Protein AF-A0A539DDA7-F1 (afdb_monomer_lite)

Radius of gyration: 21.68 Å; chains: 1; bounding box: 46×25×58 Å

Structure (mmCIF, N/CA/C/O backbone):
data_AF-A0A539DDA7-F1
#
_entry.id   AF-A0A539DDA7-F1
#
loop_
_atom_site.group_PDB
_atom_site.id
_atom_site.type_symbol
_atom_site.label_atom_id
_atom_site.label_alt_id
_atom_site.label_comp_id
_atom_site.label_asym_id
_atom_site.label_entity_id
_atom_site.label_seq_id
_atom_site.pdbx_PDB_ins_code
_atom_site.Cartn_x
_atom_site.Cartn_y
_atom_site.Cartn_z
_atom_site.occupancy
_atom_site.B_iso_or_equiv
_atom_site.auth_seq_id
_atom_site.auth_comp_id
_atom_site.auth_asym_id
_atom_site.auth_atom_id
_atom_site.pdbx_PDB_model_num
ATOM 1 N N . SER A 1 1 ? -21.431 13.823 10.862 1.00 71.06 1 SER A N 1
ATOM 2 C CA . SER A 1 1 ? -20.036 13.683 10.391 1.00 71.06 1 SER A CA 1
ATOM 3 C C . SER A 1 1 ? -18.978 13.904 11.474 1.00 71.06 1 SER A C 1
ATOM 5 O O . SER A 1 1 ? -17.829 14.129 11.124 1.00 71.06 1 SER A O 1
ATOM 7 N N . GLU A 1 2 ? -19.321 13.825 12.763 1.00 90.12 2 GLU A N 1
ATOM 8 C CA . GLU A 1 2 ? -18.383 14.032 13.887 1.00 90.12 2 GLU A CA 1
ATOM 9 C C . GLU A 1 2 ? -17.250 12.996 13.895 1.00 90.12 2 GLU A C 1
ATOM 11 O O . GLU A 1 2 ? -16.085 13.355 13.767 1.00 90.12 2 GLU A O 1
ATOM 16 N N . TYR A 1 3 ? -17.599 11.707 13.886 1.00 90.00 3 TYR A N 1
ATOM 17 C CA . TYR A 1 3 ? -16.626 10.608 13.919 1.00 90.00 3 TYR A CA 1
ATOM 18 C C . TYR A 1 3 ? -15.652 10.602 12.732 1.00 90.00 3 TYR A C 1
ATOM 20 O O . TYR A 1 3 ? -14.501 10.212 12.870 1.00 90.00 3 TYR A O 1
ATOM 28 N N . VAL A 1 4 ? -16.085 11.092 11.565 1.00 89.75 4 VAL A N 1
ATOM 29 C CA . VAL A 1 4 ? -15.217 11.230 10.382 1.00 89.75 4 VAL A CA 1
ATOM 30 C C . VAL A 1 4 ? -14.188 12.345 10.579 1.00 89.75 4 VAL A C 1
ATOM 32 O O . VAL A 1 4 ? -13.047 12.206 10.152 1.00 89.75 4 VAL A O 1
ATOM 35 N N . LYS A 1 5 ? -14.569 13.447 11.237 1.00 90.44 5 LYS A N 1
ATOM 36 C CA . LYS A 1 5 ? -13.650 14.552 11.546 1.00 90.44 5 LYS A CA 1
ATOM 37 C C . LYS A 1 5 ? -12.659 14.168 12.643 1.00 90.44 5 LYS A C 1
ATOM 39 O O . LYS A 1 5 ? -11.490 14.508 12.520 1.00 90.44 5 LYS A O 1
ATOM 44 N N . GLN A 1 6 ? -13.106 13.434 13.661 1.00 90.12 6 GLN A N 1
ATOM 45 C CA . GLN A 1 6 ? -12.225 12.862 14.685 1.00 90.12 6 GLN A CA 1
ATOM 46 C C . GLN A 1 6 ? -11.217 11.888 14.078 1.00 90.12 6 GLN A C 1
ATOM 48 O O . GLN A 1 6 ? -10.016 12.033 14.300 1.00 90.12 6 GLN A O 1
ATOM 53 N N . ALA A 1 7 ? -11.682 10.976 13.221 1.00 92.69 7 ALA A N 1
ATOM 54 C CA . ALA A 1 7 ? -10.794 10.066 12.512 1.00 92.69 7 ALA A CA 1
ATOM 55 C C . ALA A 1 7 ? -9.784 10.816 11.633 1.00 92.69 7 ALA A C 1
ATOM 57 O O . ALA A 1 7 ? -8.591 10.531 11.670 1.00 92.69 7 ALA A O 1
ATOM 58 N N . ALA A 1 8 ? -10.229 11.846 10.905 1.00 87.69 8 ALA A N 1
ATOM 59 C CA . ALA A 1 8 ? -9.337 12.711 10.132 1.00 87.69 8 ALA A CA 1
ATOM 60 C C . ALA A 1 8 ? -8.321 13.474 11.003 1.00 87.69 8 ALA A C 1
ATOM 62 O O . ALA A 1 8 ? -7.218 13.751 10.537 1.00 87.69 8 ALA A O 1
ATOM 63 N N . GLY A 1 9 ? -8.672 13.783 12.255 1.00 87.69 9 GLY A N 1
ATOM 64 C CA . GLY A 1 9 ? -7.783 14.377 13.256 1.00 87.69 9 GLY A CA 1
ATOM 65 C C . GLY A 1 9 ? -6.757 13.408 13.854 1.00 87.69 9 GLY A C 1
ATOM 66 O O . GLY A 1 9 ? -5.880 13.854 14.590 1.00 87.69 9 GLY A O 1
ATOM 67 N N . GLY A 1 10 ? -6.829 12.114 13.524 1.00 87.81 10 GLY A N 1
ATOM 68 C CA . GLY A 1 10 ? -5.885 11.091 13.979 1.00 87.81 10 GLY A CA 1
ATOM 69 C C . GLY A 1 10 ? -6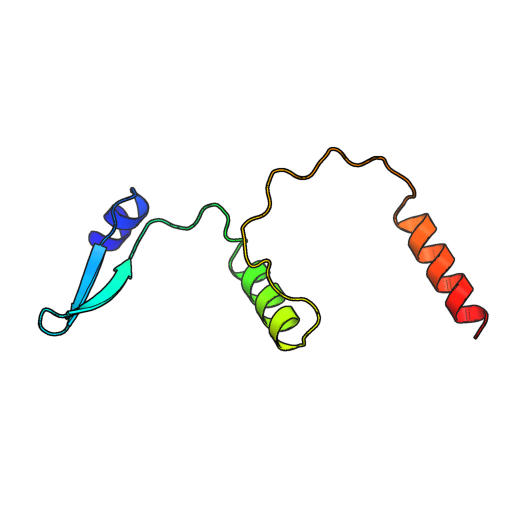.435 10.127 15.029 1.00 87.81 10 GLY A C 1
ATOM 70 O O . GLY A 1 10 ? -5.707 9.230 15.451 1.00 87.81 10 GLY A O 1
ATOM 71 N N . GLU A 1 11 ? -7.695 10.270 15.442 1.00 90.69 11 GLU A N 1
ATOM 72 C CA . GLU A 1 11 ? -8.331 9.292 16.327 1.00 90.69 11 GLU A CA 1
ATOM 73 C C . GLU A 1 11 ? -8.670 7.998 15.572 1.00 90.69 11 GLU A C 1
ATOM 75 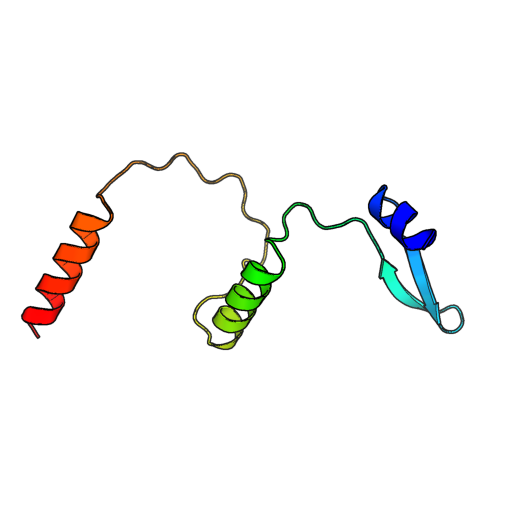O O . GLU A 1 11 ? -8.948 8.001 14.373 1.00 90.69 11 GLU A O 1
ATOM 80 N N . ILE A 1 12 ? -8.665 6.875 16.287 1.00 93.88 12 ILE A N 1
ATOM 81 C CA . ILE A 1 12 ? -9.126 5.588 15.768 1.00 93.88 12 ILE A CA 1
ATOM 82 C C . ILE A 1 12 ? -10.501 5.300 16.368 1.00 93.88 12 ILE A C 1
ATOM 84 O O . ILE A 1 12 ? -10.632 5.095 17.575 1.00 93.88 12 ILE A O 1
ATOM 88 N N . ILE A 1 13 ? -11.530 5.271 15.522 1.00 95.06 13 ILE A N 1
ATOM 89 C CA . ILE A 1 13 ? -12.907 4.972 15.918 1.00 95.06 13 ILE A CA 1
ATOM 90 C C . ILE A 1 13 ? -13.204 3.498 15.627 1.00 95.06 13 ILE A C 1
ATOM 92 O O . ILE A 1 13 ? -13.158 3.057 14.477 1.00 95.06 13 ILE A O 1
ATOM 96 N N . LEU A 1 14 ? -13.549 2.735 16.665 1.00 95.31 14 LEU A N 1
ATOM 97 C CA . LEU A 1 14 ? -13.988 1.346 16.525 1.00 95.31 14 LEU A CA 1
ATOM 98 C C . LEU A 1 14 ? -15.476 1.296 16.174 1.00 95.31 14 LEU A C 1
ATOM 100 O O . LEU A 1 14 ? -16.309 1.876 16.868 1.00 95.31 14 LEU A O 1
ATOM 104 N N . VAL A 1 15 ? -15.814 0.567 15.115 1.00 96.19 15 VAL A N 1
ATOM 105 C CA . VAL A 1 15 ? -17.199 0.312 14.712 1.00 96.19 15 VAL A CA 1
ATOM 106 C C . VAL A 1 15 ? -17.611 -1.037 15.277 1.00 96.19 15 VAL A C 1
ATOM 108 O O . VAL A 1 15 ? -16.988 -2.055 14.965 1.00 96.19 15 VAL A O 1
ATOM 111 N N . THR A 1 16 ? -18.655 -1.051 16.103 1.00 96.75 16 THR A N 1
ATOM 112 C CA . THR A 1 16 ? -19.169 -2.264 16.741 1.00 96.75 16 THR A CA 1
ATOM 113 C C . THR A 1 16 ? -20.548 -2.652 16.216 1.00 96.75 16 THR A C 1
ATOM 115 O O . THR A 1 16 ? -21.384 -1.803 15.917 1.00 96.75 16 THR A O 1
ATOM 118 N N . ASP A 1 17 ? -20.790 -3.957 16.130 1.00 95.19 17 ASP A N 1
ATOM 119 C CA . ASP A 1 17 ? -22.112 -4.562 15.990 1.00 95.19 17 ASP A CA 1
ATOM 120 C C . ASP A 1 17 ? -22.305 -5.535 17.156 1.00 95.19 17 ASP A C 1
ATOM 122 O O . ASP A 1 17 ? -21.515 -6.465 17.319 1.00 95.19 17 ASP A O 1
ATOM 126 N N . ARG A 1 18 ? -23.318 -5.295 17.998 1.00 94.31 18 ARG A N 1
ATOM 127 C CA . ARG A 1 18 ? -23.622 -6.113 19.193 1.00 94.31 18 ARG A CA 1
ATOM 128 C C . ARG A 1 18 ? -22.381 -6.402 20.049 1.00 94.31 18 ARG A C 1
ATOM 130 O O . ARG A 1 18 ? -22.028 -7.557 20.278 1.00 94.31 18 ARG A O 1
ATOM 137 N N . ASP A 1 19 ? -21.695 -5.335 20.454 1.00 91.75 19 ASP A N 1
ATOM 138 C CA . ASP A 1 19 ? -20.476 -5.370 21.279 1.00 91.75 19 ASP A CA 1
ATOM 139 C C . ASP A 1 19 ? -19.275 -6.094 20.648 1.00 91.75 19 ASP A C 1
ATOM 141 O O . ASP A 1 19 ? -18.264 -6.349 21.303 1.00 91.75 19 ASP A O 1
ATOM 145 N N . ARG A 1 20 ? -19.338 -6.374 19.343 1.00 94.88 20 ARG A N 1
ATOM 146 C CA . ARG A 1 20 ? -18.234 -6.941 18.574 1.00 94.88 20 ARG A CA 1
ATOM 147 C C . ARG A 1 20 ? -17.688 -5.913 17.598 1.00 94.88 20 ARG A C 1
ATOM 149 O O . ARG A 1 20 ? -18.431 -5.377 16.785 1.00 94.88 20 ARG A O 1
ATOM 156 N N . VAL A 1 21 ? -16.380 -5.674 17.627 1.00 94.69 21 VAL A N 1
ATOM 157 C CA . VAL A 1 21 ? -15.710 -4.814 16.640 1.00 94.69 21 VAL A CA 1
ATOM 158 C C . VAL A 1 21 ? -15.797 -5.460 15.254 1.00 94.69 21 VAL A C 1
ATOM 160 O O . VAL A 1 21 ? -15.373 -6.602 15.071 1.00 94.69 21 VAL A O 1
ATOM 163 N N . VAL A 1 22 ? -16.354 -4.727 14.289 1.00 96.56 22 VAL A N 1
ATOM 164 C CA . VAL A 1 22 ? -16.512 -5.155 12.888 1.00 96.56 22 VAL A CA 1
ATOM 165 C C . VAL A 1 22 ? -15.643 -4.356 11.923 1.00 96.56 22 VAL A C 1
ATOM 167 O O . VAL A 1 22 ? -15.307 -4.860 10.854 1.00 96.56 22 VAL A O 1
ATOM 170 N N . ALA A 1 23 ? -15.270 -3.129 12.286 1.00 93.62 23 ALA A N 1
ATOM 171 C CA . ALA A 1 23 ? -14.406 -2.284 11.475 1.00 93.62 23 ALA A CA 1
ATOM 172 C C . ALA A 1 23 ? -13.709 -1.211 12.318 1.00 93.62 23 ALA A C 1
ATOM 174 O O . ALA A 1 23 ? -14.056 -0.964 13.474 1.00 93.62 23 ALA A O 1
ATOM 175 N N . GLU A 1 24 ? -12.747 -0.551 11.688 1.00 93.69 24 GLU A N 1
ATOM 176 C CA . GLU A 1 24 ? -12.012 0.588 12.216 1.00 93.69 24 GLU A CA 1
ATOM 177 C C . GLU A 1 24 ? -12.119 1.753 11.228 1.00 93.69 24 GLU A C 1
ATOM 179 O O . GLU A 1 24 ? -12.004 1.560 10.014 1.00 93.69 24 GLU A O 1
ATOM 184 N N . LEU A 1 25 ? -12.317 2.962 11.750 1.00 93.88 25 LEU A N 1
ATOM 185 C CA . LEU A 1 25 ? -12.174 4.205 11.006 1.00 93.88 25 LEU A CA 1
ATOM 186 C C . LEU A 1 25 ? -11.016 5.009 11.605 1.00 93.88 25 LEU A C 1
ATOM 188 O O . LEU A 1 25 ? -11.129 5.534 12.709 1.00 93.88 25 LEU A O 1
ATOM 192 N N . GLY A 1 26 ? -9.918 5.103 10.860 1.00 91.81 26 GLY A N 1
ATOM 193 C CA . GLY A 1 26 ? -8.730 5.873 11.230 1.00 91.81 26 GLY A CA 1
ATOM 194 C C . GLY A 1 26 ? -8.446 7.028 10.263 1.00 91.81 26 GLY A C 1
ATOM 195 O O . GLY A 1 26 ? -9.209 7.248 9.311 1.00 91.81 26 GLY A O 1
ATOM 196 N N . PRO A 1 27 ? -7.340 7.760 10.473 1.00 89.44 27 PRO A N 1
ATOM 197 C CA . PRO A 1 27 ? -6.947 8.859 9.603 1.00 89.44 27 PRO A CA 1
ATOM 198 C C . PRO A 1 27 ? -6.679 8.403 8.162 1.00 89.44 27 PRO A C 1
ATOM 200 O O . PRO A 1 27 ? -6.283 7.254 7.923 1.00 89.44 27 PRO A O 1
ATOM 203 N N . PRO A 1 28 ? -6.845 9.305 7.175 1.00 81.62 28 PRO A N 1
ATOM 204 C CA . PRO A 1 28 ? -6.425 9.045 5.806 1.00 81.62 28 PRO A CA 1
ATOM 205 C C . PRO A 1 28 ? -4.953 8.624 5.774 1.00 81.62 28 PRO A C 1
ATOM 207 O O . PRO A 1 28 ? -4.085 9.295 6.330 1.00 81.62 28 PRO A O 1
ATOM 210 N N . ARG A 1 29 ? -4.662 7.503 5.110 1.00 77.12 29 ARG A N 1
ATOM 211 C CA . ARG A 1 29 ? -3.291 6.996 4.980 1.00 77.12 29 ARG A CA 1
ATOM 212 C C . ARG A 1 29 ? -2.492 7.952 4.093 1.00 77.12 29 ARG A C 1
ATOM 214 O O . ARG A 1 29 ? -2.829 8.096 2.921 1.00 77.12 29 ARG A O 1
ATOM 221 N N . GLN A 1 30 ? -1.446 8.569 4.642 1.00 66.06 30 GLN A N 1
ATOM 222 C CA . GLN A 1 30 ? -0.628 9.561 3.928 1.00 66.06 30 GLN A CA 1
ATOM 223 C C . GLN A 1 30 ? 0.144 8.963 2.742 1.00 66.06 30 GLN A C 1
ATOM 225 O O . GLN A 1 30 ? 0.353 9.647 1.747 1.00 66.06 30 GLN A O 1
ATOM 230 N N . ASP A 1 31 ? 0.467 7.670 2.805 1.00 66.25 31 ASP A N 1
ATOM 231 C CA . ASP A 1 31 ? 1.199 6.962 1.746 1.00 66.25 31 ASP A CA 1
ATOM 232 C C . ASP A 1 31 ? 0.284 6.316 0.696 1.00 66.25 31 ASP A C 1
ATOM 234 O O . ASP A 1 31 ? 0.758 5.605 -0.193 1.00 66.25 31 ASP A O 1
ATOM 238 N N . ARG A 1 32 ? -1.043 6.490 0.801 1.00 63.03 32 ARG A N 1
ATOM 239 C CA . ARG A 1 32 ? -1.951 5.928 -0.200 1.00 63.03 32 ARG A CA 1
ATOM 240 C C . ARG A 1 32 ? -1.966 6.859 -1.411 1.00 63.03 32 ARG A C 1
ATOM 242 O O . ARG A 1 32 ? -2.316 8.030 -1.257 1.00 63.03 32 ARG A O 1
ATOM 249 N N . PRO A 1 33 ? -1.629 6.363 -2.612 1.00 62.56 33 PRO A N 1
ATOM 250 C CA . PRO A 1 33 ? -1.728 7.180 -3.806 1.00 62.56 33 PRO A CA 1
ATOM 251 C C . PRO A 1 33 ? -3.189 7.628 -4.017 1.00 62.56 33 PRO A C 1
ATOM 253 O O . PRO A 1 33 ? -4.112 6.976 -3.512 1.00 62.56 33 PRO A O 1
ATOM 256 N N . PRO A 1 34 ? -3.427 8.734 -4.748 1.00 67.69 34 PRO A N 1
ATOM 257 C CA . PRO A 1 34 ? -4.772 9.227 -5.031 1.00 67.69 34 PRO A CA 1
ATOM 258 C C . PRO A 1 34 ? -5.690 8.100 -5.523 1.00 67.69 34 PRO A C 1
ATOM 260 O O . PRO A 1 34 ? -5.246 7.229 -6.268 1.00 67.69 34 PRO A O 1
ATOM 263 N N . LEU A 1 35 ? -6.976 8.130 -5.151 1.00 61.94 35 LEU A N 1
ATOM 264 C CA . LEU A 1 35 ? -7.977 7.088 -5.462 1.00 61.94 35 LEU A CA 1
ATOM 265 C C . LEU A 1 35 ? -7.929 6.578 -6.915 1.00 61.94 35 LEU A C 1
ATOM 267 O O . LEU A 1 35 ? -8.104 5.389 -7.168 1.00 61.94 35 LEU A O 1
ATOM 271 N N . MET A 1 36 ? -7.671 7.474 -7.867 1.00 59.12 36 MET A N 1
ATOM 272 C CA . MET A 1 36 ? -7.594 7.155 -9.293 1.00 59.12 36 MET A CA 1
ATOM 273 C C . MET A 1 36 ? -6.330 6.353 -9.652 1.00 59.12 36 MET A C 1
ATOM 275 O O . MET A 1 36 ? -6.401 5.397 -10.420 1.00 59.12 36 MET A O 1
ATOM 279 N N . THR A 1 37 ? -5.191 6.680 -9.040 1.00 71.25 37 THR A N 1
ATOM 280 C CA . THR A 1 37 ? -3.944 5.910 -9.150 1.00 71.25 37 THR A CA 1
ATOM 281 C C . THR A 1 37 ? -4.087 4.540 -8.482 1.00 71.25 37 THR A C 1
ATOM 283 O O . THR A 1 37 ? -3.635 3.543 -9.038 1.00 71.25 37 THR A O 1
ATOM 286 N N . ASP A 1 38 ? -4.777 4.462 -7.340 1.00 72.69 38 ASP A N 1
ATOM 287 C CA . ASP A 1 38 ? -5.026 3.200 -6.627 1.00 72.69 38 ASP A CA 1
ATOM 288 C C . ASP A 1 38 ? -5.916 2.237 -7.432 1.00 72.69 38 ASP A C 1
ATOM 290 O O . ASP A 1 38 ? -5.698 1.026 -7.422 1.00 72.69 38 ASP A O 1
ATOM 294 N N . ALA A 1 39 ? -6.885 2.761 -8.191 1.00 80.12 39 ALA A N 1
ATOM 295 C CA . ALA A 1 39 ? -7.731 1.954 -9.069 1.00 80.12 39 ALA A CA 1
ATOM 296 C C . ALA A 1 39 ? -6.945 1.333 -10.239 1.00 80.12 39 ALA A C 1
ATOM 298 O O . ALA A 1 39 ? -7.097 0.140 -10.507 1.00 80.12 39 ALA A O 1
ATOM 299 N N . VAL A 1 40 ? -6.082 2.118 -10.898 1.00 86.19 40 VAL A N 1
ATOM 300 C CA . VAL A 1 40 ? -5.218 1.645 -11.998 1.00 86.19 40 VAL A CA 1
ATOM 301 C C . VAL A 1 40 ? -4.225 0.597 -11.497 1.00 86.19 40 VAL A C 1
ATOM 303 O O . VAL A 1 40 ? -4.075 -0.462 -12.103 1.00 86.19 40 VAL A O 1
ATOM 306 N N . LEU A 1 41 ? -3.588 0.865 -10.357 1.00 83.94 41 LEU A N 1
ATOM 307 C CA . LEU A 1 41 ? -2.684 -0.076 -9.702 1.00 83.94 41 LEU A CA 1
ATOM 308 C C . LEU A 1 41 ? -3.429 -1.364 -9.310 1.00 83.94 41 LEU A C 1
ATOM 310 O O . LEU A 1 41 ? -3.021 -2.463 -9.671 1.00 83.94 41 LEU A O 1
ATOM 314 N N . SER A 1 42 ? -4.599 -1.259 -8.687 1.00 86.75 42 SER A N 1
ATOM 315 C CA . SER A 1 42 ? -5.402 -2.435 -8.335 1.00 86.75 42 SER A CA 1
ATOM 316 C C . SER A 1 42 ? -5.771 -3.299 -9.548 1.00 86.75 42 SER A C 1
ATOM 318 O O . SER A 1 42 ? -5.752 -4.526 -9.448 1.00 86.75 42 SER A O 1
ATOM 320 N N . ASP A 1 43 ? -6.099 -2.696 -10.694 1.00 90.44 43 ASP A N 1
ATOM 321 C CA . ASP A 1 43 ? -6.365 -3.440 -11.931 1.00 90.44 43 ASP A CA 1
ATOM 322 C C . ASP A 1 43 ? -5.113 -4.155 -12.456 1.00 90.44 43 ASP A C 1
ATOM 324 O O . ASP A 1 43 ? -5.148 -5.352 -12.748 1.00 90.44 43 ASP A O 1
ATOM 328 N N . ALA A 1 44 ? -3.978 -3.457 -12.488 1.00 90.25 44 ALA A N 1
ATOM 329 C CA . ALA A 1 44 ? -2.708 -4.032 -12.912 1.00 90.25 44 ALA A CA 1
ATOM 330 C C . ALA A 1 44 ? -2.253 -5.195 -12.006 1.00 90.25 44 ALA A C 1
ATOM 332 O O . ALA A 1 44 ? -1.765 -6.204 -12.521 1.00 90.25 44 ALA A O 1
ATOM 333 N N . ALA A 1 45 ? -2.494 -5.127 -10.692 1.00 90.06 45 ALA A N 1
ATOM 334 C CA . ALA A 1 45 ? -2.243 -6.243 -9.778 1.00 90.06 45 ALA A CA 1
ATOM 335 C C . ALA A 1 45 ? -3.141 -7.454 -10.084 1.00 90.06 45 ALA A C 1
ATOM 337 O O . ALA A 1 45 ? -2.661 -8.584 -10.141 1.00 90.06 45 ALA A O 1
ATOM 338 N N . ARG A 1 46 ? -4.440 -7.235 -10.347 1.00 91.06 46 ARG A N 1
ATOM 339 C CA . ARG A 1 46 ? -5.376 -8.319 -10.718 1.00 91.06 46 ARG A CA 1
ATOM 340 C C . ARG A 1 46 ? -5.010 -8.982 -12.040 1.00 91.06 46 ARG A C 1
ATOM 342 O O . ARG A 1 46 ? -5.204 -10.183 -12.193 1.00 91.06 46 ARG A O 1
ATOM 349 N N . ARG A 1 47 ? -4.475 -8.205 -12.982 1.00 95.69 47 ARG A N 1
ATOM 350 C CA . ARG A 1 47 ? -3.957 -8.694 -14.266 1.00 95.69 47 ARG A CA 1
ATOM 351 C C . ARG A 1 47 ? -2.604 -9.402 -14.148 1.00 95.69 47 ARG A C 1
ATOM 353 O O . ARG A 1 47 ? -2.114 -9.912 -15.149 1.00 95.69 47 ARG A O 1
ATOM 360 N N . GLY A 1 48 ? -1.999 -9.429 -12.960 1.00 93.25 48 GLY A N 1
ATOM 361 C CA . GLY A 1 48 ? -0.692 -10.041 -12.732 1.00 93.25 48 GLY A CA 1
ATOM 362 C C . GLY A 1 48 ? 0.477 -9.239 -13.308 1.00 93.25 48 GLY A C 1
ATOM 363 O O . GLY A 1 48 ? 1.557 -9.793 -13.481 1.00 93.25 48 GLY A O 1
ATOM 364 N N . LEU A 1 49 ? 0.284 -7.949 -13.606 1.00 92.25 49 LEU A N 1
ATOM 365 C CA . LEU A 1 49 ? 1.343 -7.079 -14.132 1.00 92.25 49 LEU A CA 1
ATOM 366 C C . LEU A 1 49 ? 2.351 -6.675 -13.048 1.00 92.25 49 LEU A C 1
ATOM 368 O O . LEU A 1 49 ? 3.487 -6.335 -13.363 1.00 92.25 49 LEU A O 1
ATOM 372 N N . TYR A 1 50 ? 1.946 -6.706 -11.775 1.00 88.31 50 TYR A N 1
ATOM 373 C CA . TYR A 1 50 ? 2.836 -6.550 -10.626 1.00 88.31 50 TYR A CA 1
ATOM 374 C C . TYR A 1 50 ? 2.208 -7.150 -9.354 1.00 88.31 50 TYR A C 1
ATOM 376 O O . TYR A 1 50 ? 1.013 -7.444 -9.318 1.00 88.31 50 TYR A O 1
ATOM 384 N N . ALA A 1 51 ? 3.005 -7.283 -8.290 1.00 85.88 51 ALA A N 1
ATOM 385 C CA . ALA A 1 51 ? 2.540 -7.630 -6.948 1.00 85.88 51 ALA A CA 1
ATOM 386 C C . ALA A 1 51 ? 2.950 -6.531 -5.949 1.00 85.88 51 ALA A C 1
ATOM 388 O O . ALA A 1 51 ? 4.114 -6.115 -5.965 1.00 85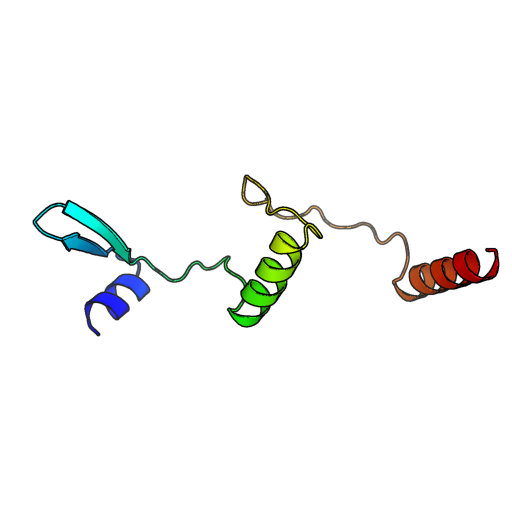.88 51 ALA A O 1
ATOM 389 N N . PRO A 1 52 ? 2.040 -6.039 -5.085 1.00 79.62 52 PRO A N 1
ATOM 390 C CA . PRO A 1 52 ? 2.401 -5.075 -4.052 1.00 79.62 52 PRO A CA 1
ATOM 391 C C . PRO A 1 52 ? 3.485 -5.627 -3.114 1.00 79.62 52 PRO A C 1
ATOM 393 O O . PRO A 1 52 ? 3.484 -6.823 -2.806 1.00 79.62 52 PRO A O 1
ATOM 396 N N . PRO A 1 53 ? 4.398 -4.776 -2.621 1.00 78.88 53 PRO A N 1
ATOM 397 C CA . PRO A 1 53 ? 5.425 -5.222 -1.697 1.00 78.88 53 PRO A CA 1
ATOM 398 C C . PRO A 1 53 ? 4.802 -5.625 -0.351 1.00 78.88 53 PRO A C 1
ATOM 400 O O . PRO A 1 53 ? 3.902 -4.963 0.161 1.00 78.88 53 PRO A O 1
ATOM 403 N N . ILE A 1 54 ? 5.321 -6.699 0.252 1.00 83.44 54 ILE A N 1
ATOM 404 C CA . ILE A 1 54 ? 4.849 -7.212 1.555 1.00 83.44 54 ILE A CA 1
ATOM 405 C C . ILE A 1 54 ? 5.164 -6.224 2.692 1.00 83.44 54 ILE A C 1
ATOM 407 O O . ILE A 1 54 ? 4.474 -6.186 3.709 1.00 83.44 54 ILE A O 1
ATOM 411 N N . ARG A 1 55 ? 6.215 -5.414 2.531 1.00 79.06 55 ARG A N 1
ATOM 412 C CA . ARG A 1 55 ? 6.612 -4.368 3.478 1.00 79.06 55 ARG A CA 1
ATOM 413 C C . ARG A 1 55 ? 6.731 -3.034 2.748 1.00 79.06 55 ARG A C 1
ATOM 415 O O . ARG A 1 55 ? 7.211 -3.038 1.614 1.00 79.06 55 ARG A O 1
ATOM 422 N N . PRO A 1 56 ? 6.347 -1.913 3.380 1.00 70.50 56 PRO A N 1
ATOM 423 C CA . PRO A 1 56 ? 6.594 -0.599 2.807 1.00 70.50 56 PRO A CA 1
ATOM 424 C C . PRO A 1 56 ? 8.093 -0.432 2.532 1.00 70.50 56 PRO A C 1
ATOM 426 O O . PRO A 1 56 ? 8.933 -0.788 3.363 1.00 70.50 56 PRO A O 1
ATOM 429 N N . GLY A 1 57 ? 8.415 0.042 1.328 1.00 73.69 57 GLY A N 1
ATOM 430 C CA . GLY A 1 57 ? 9.784 0.362 0.944 1.00 73.69 57 GLY A CA 1
ATOM 431 C C . GLY A 1 57 ? 10.308 1.545 1.756 1.00 73.69 57 GLY A C 1
ATOM 432 O O . GLY A 1 57 ? 9.543 2.423 2.148 1.00 73.69 57 GLY A O 1
ATOM 433 N N . GLY A 1 58 ? 11.614 1.557 2.020 1.00 80.19 58 GLY A N 1
ATOM 434 C CA . GLY A 1 58 ? 12.285 2.743 2.546 1.00 80.19 58 GLY A CA 1
ATOM 435 C C . GLY A 1 58 ? 12.465 3.814 1.469 1.00 80.19 58 GLY A C 1
ATOM 436 O O . GLY A 1 58 ? 12.016 3.662 0.332 1.00 80.19 58 GLY A O 1
ATOM 437 N N . ILE A 1 59 ? 13.178 4.883 1.820 1.00 81.38 59 ILE A N 1
ATOM 438 C CA . ILE A 1 59 ? 13.587 5.909 0.856 1.00 81.38 59 ILE A CA 1
ATOM 439 C C . ILE A 1 59 ? 14.471 5.238 -0.212 1.00 81.38 59 ILE A C 1
ATOM 441 O O . ILE A 1 59 ? 15.477 4.620 0.155 1.00 81.38 59 ILE A O 1
ATOM 445 N N . PRO A 1 60 ? 14.117 5.321 -1.510 1.00 80.31 60 PRO A N 1
ATOM 446 C CA . PRO A 1 60 ? 14.958 4.790 -2.573 1.00 80.31 60 PRO A CA 1
ATOM 447 C C . PRO A 1 60 ? 16.346 5.447 -2.541 1.00 80.31 60 PRO A C 1
ATOM 449 O O . PRO A 1 60 ? 16.439 6.648 -2.273 1.00 80.31 60 PRO A O 1
ATOM 452 N N . PRO A 1 61 ? 17.431 4.704 -2.819 1.00 85.50 61 PRO A N 1
ATOM 453 C CA . PRO A 1 61 ? 18.747 5.313 -2.954 1.00 85.50 61 PRO A CA 1
ATOM 454 C C . PRO A 1 61 ? 18.750 6.321 -4.111 1.00 85.50 61 PRO A C 1
ATOM 456 O O . PRO A 1 61 ? 17.971 6.200 -5.060 1.00 85.50 61 PRO A O 1
ATOM 459 N N . ALA A 1 62 ? 19.651 7.304 -4.049 1.00 89.31 62 ALA A N 1
ATOM 460 C CA . ALA A 1 62 ? 19.844 8.233 -5.155 1.00 89.31 62 ALA A CA 1
ATOM 461 C C . ALA A 1 62 ? 20.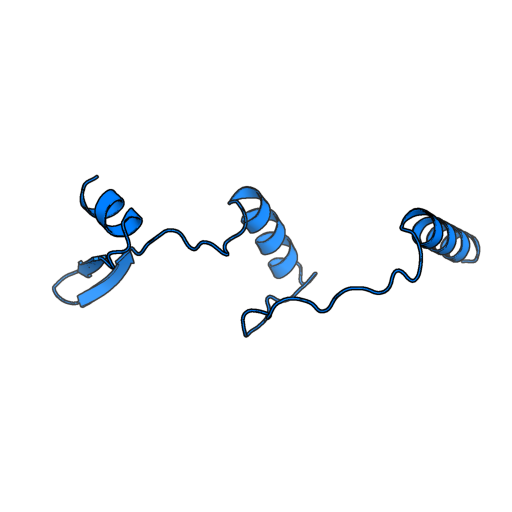229 7.454 -6.424 1.00 89.31 62 ALA A C 1
ATOM 463 O O . ALA A 1 62 ? 21.192 6.685 -6.425 1.00 89.31 62 ALA A O 1
ATOM 464 N N . GLY A 1 63 ? 19.455 7.633 -7.494 1.00 85.56 63 GLY A N 1
ATOM 465 C CA . GLY A 1 63 ? 19.707 6.961 -8.764 1.00 85.56 63 GLY A CA 1
ATOM 466 C C . GLY A 1 63 ? 20.946 7.521 -9.462 1.00 85.56 63 GLY A C 1
ATOM 467 O O . GLY A 1 63 ? 21.159 8.731 -9.479 1.00 85.56 63 GLY A O 1
ATOM 468 N N . THR A 1 64 ? 21.745 6.644 -10.073 1.00 91.31 64 THR A N 1
ATOM 469 C CA . THR A 1 64 ? 22.733 7.039 -11.087 1.00 91.31 64 THR A CA 1
ATOM 470 C C . THR A 1 64 ? 22.056 6.965 -12.456 1.00 91.31 64 THR A C 1
ATOM 472 O O . THR A 1 64 ? 21.602 5.881 -12.826 1.00 91.31 64 THR A O 1
ATOM 475 N N . PRO A 1 65 ? 21.935 8.073 -13.207 1.00 89.00 65 PRO A N 1
ATOM 476 C CA . PRO A 1 65 ? 21.366 8.033 -14.550 1.00 89.00 65 PRO A CA 1
ATOM 477 C C . PRO A 1 65 ? 22.254 7.187 -15.469 1.00 89.00 65 PRO A C 1
ATOM 479 O O . PRO A 1 65 ? 23.439 7.480 -15.610 1.00 89.00 65 PRO A O 1
ATOM 482 N N . VAL A 1 66 ? 21.691 6.135 -16.067 1.00 94.50 66 VAL A N 1
ATOM 483 C CA . VAL A 1 66 ? 22.416 5.237 -16.988 1.00 94.50 66 VAL A CA 1
ATOM 484 C C . VAL A 1 66 ? 22.087 5.549 -18.449 1.00 94.50 66 VAL A C 1
ATOM 486 O O . VAL A 1 66 ? 22.977 5.515 -19.289 1.00 94.50 66 VAL A O 1
ATOM 489 N N . MET A 1 67 ? 20.825 5.867 -18.743 1.00 94.69 67 MET A N 1
ATOM 490 C CA . MET A 1 67 ? 20.339 6.268 -20.066 1.00 94.69 67 MET A CA 1
ATOM 491 C C . MET A 1 67 ? 19.057 7.092 -19.928 1.00 94.69 67 MET A C 1
ATOM 493 O O . MET A 1 67 ? 18.393 7.071 -18.885 1.00 94.69 67 MET A O 1
ATOM 497 N N . THR A 1 68 ? 18.710 7.805 -20.986 1.00 95.06 68 THR A N 1
ATOM 498 C CA . THR A 1 68 ? 17.446 8.525 -21.128 1.00 95.06 68 THR A CA 1
ATOM 499 C C . THR A 1 68 ? 16.315 7.588 -21.558 1.00 95.06 68 THR A C 1
ATOM 501 O O . THR A 1 68 ? 16.539 6.488 -22.065 1.00 95.06 68 THR A O 1
ATOM 504 N N . ALA A 1 69 ? 15.070 8.031 -21.367 1.00 95.25 69 ALA A N 1
ATOM 505 C CA . ALA A 1 69 ? 13.907 7.295 -21.857 1.00 95.25 69 ALA A CA 1
ATOM 506 C C . ALA A 1 69 ? 13.906 7.181 -23.392 1.00 95.25 69 ALA A C 1
ATOM 508 O O . ALA A 1 69 ? 13.561 6.126 -23.914 1.00 95.25 69 ALA A O 1
ATOM 509 N N . ASP A 1 70 ? 14.336 8.228 -24.100 1.00 96.88 70 ASP A N 1
ATOM 510 C CA . ASP A 1 70 ? 14.388 8.240 -25.566 1.00 96.88 70 ASP A CA 1
ATOM 511 C C . ASP A 1 70 ? 15.389 7.212 -26.105 1.00 96.88 70 ASP A C 1
ATOM 513 O O . ASP A 1 70 ? 15.076 6.475 -27.038 1.00 96.88 70 ASP A O 1
ATOM 517 N N . GLU A 1 71 ? 16.568 7.108 -25.481 1.00 96.88 71 GLU A N 1
ATOM 518 C CA . GLU A 1 71 ? 17.568 6.089 -25.823 1.00 96.88 71 GLU A CA 1
ATOM 519 C C . GLU A 1 71 ? 17.021 4.669 -25.624 1.00 96.88 71 GLU A C 1
ATOM 521 O O . GLU A 1 71 ? 17.198 3.819 -26.496 1.00 96.88 71 GLU A O 1
ATOM 526 N N . LEU A 1 72 ? 16.307 4.419 -24.518 1.00 95.69 72 LEU A N 1
ATOM 527 C CA . LEU A 1 72 ? 15.678 3.122 -24.255 1.00 95.69 72 LEU A CA 1
ATOM 528 C C . LEU A 1 72 ? 14.602 2.787 -25.296 1.00 95.69 72 LEU A C 1
ATOM 530 O O . LEU A 1 72 ? 14.552 1.665 -25.796 1.00 95.69 72 LEU A O 1
ATOM 534 N N . LEU A 1 73 ? 13.726 3.745 -25.606 1.00 97.31 73 LEU A N 1
ATOM 535 C CA . LEU A 1 73 ? 12.634 3.536 -26.556 1.00 97.31 73 LEU A CA 1
ATOM 536 C C . LEU A 1 73 ? 13.164 3.260 -27.964 1.00 97.31 73 LEU A C 1
ATOM 538 O O . LEU A 1 73 ? 12.675 2.340 -28.612 1.00 97.31 73 LEU A O 1
ATOM 542 N N . LYS A 1 74 ? 14.210 3.980 -28.387 1.00 96.75 74 LYS A N 1
ATOM 543 C CA . LYS A 1 74 ? 14.887 3.745 -29.666 1.00 96.75 74 LYS A CA 1
ATOM 544 C C . LYS A 1 74 ? 15.456 2.328 -29.758 1.00 96.75 74 LYS A C 1
ATOM 546 O O . LYS A 1 74 ? 15.211 1.653 -30.750 1.00 96.75 74 LYS A O 1
ATOM 551 N N . GLY A 1 75 ? 16.149 1.858 -28.718 1.00 95.69 75 GLY A N 1
ATOM 552 C CA . GLY A 1 75 ? 16.687 0.492 -28.693 1.00 95.69 75 GLY A CA 1
ATOM 553 C C . GLY A 1 75 ? 15.596 -0.582 -28.773 1.00 95.69 75 GLY A C 1
ATOM 554 O O . GLY A 1 75 ? 15.747 -1.573 -29.475 1.00 95.69 75 GLY A O 1
ATOM 555 N N . LEU A 1 76 ? 14.452 -0.361 -28.115 1.00 96.31 76 LEU A N 1
ATOM 556 C CA . LEU A 1 76 ? 13.315 -1.283 -28.199 1.00 96.31 76 LEU A CA 1
ATOM 557 C C . LEU A 1 76 ? 12.654 -1.315 -29.582 1.00 96.31 76 LEU A C 1
ATOM 559 O O . LEU A 1 76 ? 12.057 -2.332 -29.930 1.00 96.31 76 LEU A O 1
ATOM 563 N N . ASP A 1 77 ? 12.678 -0.210 -30.326 1.00 96.19 77 ASP A N 1
ATOM 564 C CA . ASP A 1 77 ? 12.172 -0.177 -31.699 1.00 96.19 77 ASP A CA 1
ATOM 565 C C . ASP A 1 77 ? 13.119 -0.922 -32.645 1.00 96.19 77 ASP A C 1
ATOM 567 O O . ASP A 1 77 ? 12.653 -1.751 -33.423 1.00 96.19 77 ASP A O 1
ATOM 571 N N . GLU A 1 78 ? 14.432 -0.730 -32.495 1.00 95.94 78 GLU A N 1
ATOM 572 C CA . GLU A 1 78 ? 15.457 -1.469 -33.248 1.00 95.94 78 GLU A CA 1
ATOM 573 C C . GLU A 1 78 ? 15.335 -2.993 -33.023 1.00 95.94 78 GLU A C 1
ATOM 575 O O . GLU A 1 78 ? 15.220 -3.750 -33.986 1.00 95.94 78 GLU A O 1
ATOM 580 N N . ASP A 1 79 ? 15.210 -3.447 -31.769 1.00 94.06 79 ASP A N 1
ATOM 581 C CA . ASP A 1 79 ? 15.022 -4.870 -31.424 1.00 94.06 79 ASP A CA 1
ATOM 582 C C . ASP A 1 79 ? 13.752 -5.497 -32.043 1.00 94.06 79 ASP A C 1
ATOM 584 O O . ASP A 1 79 ? 13.670 -6.718 -32.221 1.00 94.06 79 ASP A O 1
ATOM 588 N N . ARG A 1 80 ? 12.716 -4.693 -32.321 1.00 92.88 80 ARG A N 1
ATOM 589 C CA . ARG A 1 80 ? 11.471 -5.166 -32.954 1.00 92.88 80 ARG A CA 1
ATOM 590 C C . ARG A 1 80 ? 11.591 -5.274 -34.465 1.00 92.88 80 ARG A C 1
ATOM 592 O O . ARG A 1 80 ? 10.904 -6.117 -35.035 1.00 92.88 80 ARG A O 1
ATO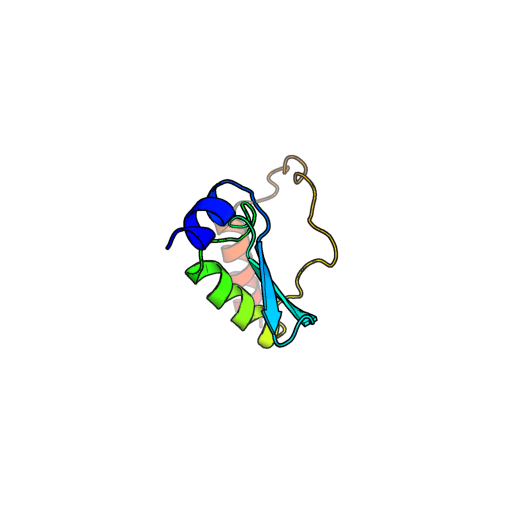M 599 N N . GLU A 1 81 ? 12.396 -4.423 -35.094 1.00 91.19 81 GLU A N 1
ATOM 600 C CA . GLU A 1 81 ? 12.637 -4.454 -36.540 1.00 91.19 81 GLU A CA 1
ATOM 601 C C . GLU A 1 81 ? 13.503 -5.656 -36.952 1.00 91.19 81 GLU A C 1
ATOM 603 O O . GLU A 1 81 ? 13.352 -6.165 -38.062 1.00 91.19 81 GLU A O 1
ATOM 608 N N . ASP A 1 82 ? 14.333 -6.167 -36.037 1.00 80.50 82 ASP A N 1
ATOM 609 C CA . ASP A 1 82 ? 15.204 -7.331 -36.253 1.00 80.50 82 ASP A CA 1
ATOM 610 C C . ASP A 1 82 ? 14.485 -8.703 -36.184 1.00 80.50 82 ASP A 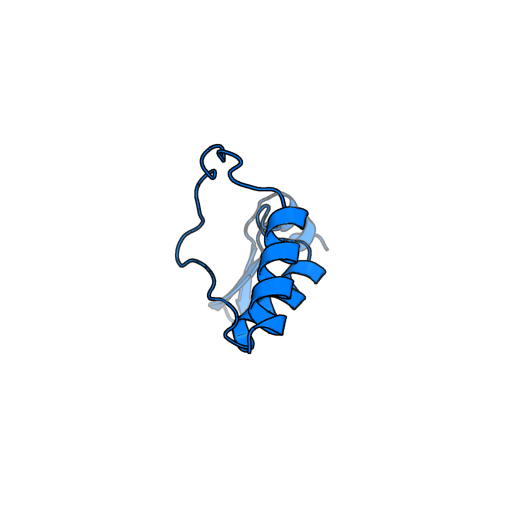C 1
ATOM 612 O O . ASP A 1 82 ? 15.118 -9.743 -36.404 1.00 80.50 82 ASP A O 1
ATOM 616 N N . ARG A 1 83 ? 13.177 -8.746 -35.883 1.00 67.38 83 ARG A N 1
ATOM 617 C CA . ARG A 1 83 ? 12.395 -9.984 -35.680 1.00 67.38 83 ARG A CA 1
ATOM 618 C C . ARG A 1 83 ? 11.387 -10.269 -36.793 1.00 67.38 83 ARG A C 1
ATOM 620 O O . ARG A 1 83 ? 11.294 -11.462 -37.172 1.00 67.38 83 ARG A O 1
#

Secondary structure (DSSP, 8-state):
-HHHHHHHTT--EEEEETTEEEEEE-PPPTTSPPHHHHHHHHHHHHTTS----SS---PPPPPPP---HHHHHHHHHHHHHT-

Sequence (83 aa):
SEYVKQAAGGEIILVTDRDRVVAELGPPRQDRPPLMTDAVLSDAARRGLYAPPIRPGGIPPAGTPVMTADELLKGLDEDREDR

pLDDT: mean 86.74, std 9.97, range [59.12, 97.31]

Foldseek 3Di:
DVVQVVQQVFDKDFDDDPNHGDDIRHHDDPPDPPPVVVVVVVVCVVVVVDDDDPDDDDDDPDDDDPDDPVVVVVVVVVVVVVD